Protein AF-A0A5C8DZL6-F1 (afdb_monomer_lite)

Foldseek 3Di:
DQVVLVVVVVVVPDPDPDPVVVVVVVPDDPPDPPDPSPPVCVVPDPVLQVQLVVQLVVCVVVVHPPVVSNQSSLVSLVVLLVVLLVLLLVQAPDDSVVSVVVCPPPVNVVQLSDSDSSVRVVSVVSSVVSVVVSVVD

Secondary structure (DSSP, 8-state):
-HHHHHHHHHHHHS--S-THHHHHHT---TT-TT-----TTTTS-GGGGHHHHHHHHHHHHTT--HHHHHHHHHHHHHHHHHHHHHHHHHH-SS-HHHHHHHHH-HHHHHHHHSSSTHHHHHHHHHHHHHHHHHTT-

Sequence (137 aa):
MAVIYLVKYYIFTKHIESYSDIFDNIKIKPGDKNIHIVNSAWPYSPISYFPQCIGMLFGRLLKIQSYLEIHFAKITALVFACFSIYLSIKYIPFKKMTLYFISFLTMVIQQTVSFSADSVLIWASLSYIFNSIFKIF

pLDDT: mean 75.53, std 18.21, range [33.38, 93.5]

Radius of gyration: 19.47 Å; chains: 1; bounding box: 53×30×43 Å

Organism: NCBI:txid29522

Structure (mmCIF, N/CA/C/O backbone):
data_AF-A0A5C8DZL6-F1
#
_entry.id   AF-A0A5C8DZL6-F1
#
loop_
_atom_site.group_PDB
_atom_site.id
_atom_site.type_symbol
_at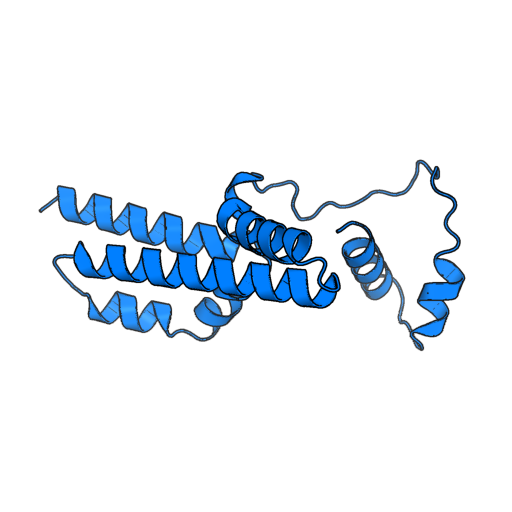om_site.label_atom_id
_atom_site.label_alt_id
_atom_site.label_comp_id
_atom_site.label_asym_id
_atom_site.label_entity_id
_atom_site.label_seq_id
_atom_site.pdbx_PDB_ins_code
_atom_site.Cartn_x
_atom_site.Cartn_y
_atom_site.Cartn_z
_atom_site.occupancy
_atom_site.B_iso_or_equiv
_atom_site.auth_seq_id
_atom_site.auth_comp_id
_atom_site.auth_asym_id
_atom_site.auth_atom_id
_atom_site.pdbx_PDB_model_num
ATOM 1 N N . MET A 1 1 ? 13.768 -6.789 -10.166 1.00 43.97 1 MET A N 1
ATOM 2 C CA . MET A 1 1 ? 13.853 -6.563 -8.705 1.00 43.97 1 MET A CA 1
ATOM 3 C C . MET A 1 1 ? 15.307 -6.528 -8.239 1.00 43.97 1 MET A C 1
ATOM 5 O O . MET A 1 1 ? 15.712 -5.484 -7.759 1.00 43.97 1 MET A O 1
ATOM 9 N N . ALA A 1 2 ? 16.126 -7.558 -8.501 1.00 33.38 2 ALA A N 1
ATOM 10 C CA . ALA A 1 2 ? 17.556 -7.585 -8.139 1.00 33.38 2 ALA A CA 1
ATOM 11 C C . ALA A 1 2 ? 18.384 -6.368 -8.618 1.00 33.38 2 ALA A C 1
ATOM 13 O O . ALA A 1 2 ? 19.168 -5.831 -7.847 1.00 33.38 2 ALA A O 1
ATOM 14 N N . VAL A 1 3 ? 18.156 -5.876 -9.843 1.00 36.91 3 VAL A N 1
ATOM 15 C CA . VAL A 1 3 ? 18.918 -4.749 -10.425 1.00 36.91 3 VAL A CA 1
ATOM 16 C C . VAL A 1 3 ? 18.720 -3.438 -9.653 1.00 36.91 3 VAL A C 1
ATOM 18 O O . VAL A 1 3 ? 19.676 -2.715 -9.410 1.00 36.91 3 VAL A O 1
ATOM 21 N N . ILE A 1 4 ? 17.497 -3.150 -9.200 1.00 45.22 4 ILE A N 1
ATOM 22 C CA . ILE A 1 4 ? 17.186 -1.904 -8.478 1.00 45.22 4 ILE A CA 1
ATOM 23 C C . ILE A 1 4 ? 17.826 -1.914 -7.081 1.00 45.22 4 ILE A C 1
ATOM 25 O O . ILE A 1 4 ? 18.324 -0.889 -6.622 1.00 45.22 4 ILE A O 1
ATOM 29 N N . TYR A 1 5 ? 17.858 -3.076 -6.421 1.00 44.09 5 TYR A N 1
ATOM 30 C CA . TYR A 1 5 ? 18.516 -3.234 -5.120 1.00 44.09 5 TYR A CA 1
ATOM 31 C C . TYR A 1 5 ? 20.043 -3.149 -5.229 1.00 44.09 5 TYR A C 1
ATOM 33 O O . TYR A 1 5 ? 20.669 -2.505 -4.390 1.00 44.09 5 TYR A O 1
ATOM 41 N N . LEU A 1 6 ? 20.625 -3.721 -6.289 1.00 43.56 6 LEU A N 1
ATOM 42 C CA . LEU A 1 6 ? 22.057 -3.615 -6.588 1.00 43.56 6 LEU A CA 1
ATOM 43 C C . LEU A 1 6 ? 22.480 -2.156 -6.791 1.00 43.56 6 LEU A C 1
ATOM 45 O O . LEU A 1 6 ? 23.441 -1.706 -6.176 1.00 43.56 6 LEU A O 1
ATOM 49 N N . VAL A 1 7 ? 21.704 -1.398 -7.572 1.00 49.19 7 VAL A N 1
ATOM 50 C CA . VAL A 1 7 ? 21.946 0.033 -7.809 1.00 49.19 7 VAL A CA 1
ATOM 51 C C . VAL A 1 7 ? 21.864 0.828 -6.502 1.00 49.19 7 VAL A C 1
ATOM 53 O O . VAL A 1 7 ? 22.734 1.647 -6.225 1.00 49.19 7 VAL A O 1
ATOM 56 N N . LYS A 1 8 ? 20.875 0.549 -5.643 1.00 42.53 8 LYS A N 1
ATOM 57 C CA . LYS A 1 8 ? 20.690 1.282 -4.380 1.00 42.53 8 LYS A CA 1
ATOM 58 C C . LYS A 1 8 ? 21.797 1.010 -3.348 1.00 42.53 8 LYS A C 1
ATOM 60 O O . LYS A 1 8 ? 22.199 1.933 -2.649 1.00 42.53 8 LYS A O 1
ATOM 65 N N . TYR A 1 9 ? 22.300 -0.225 -3.267 1.00 44.44 9 TYR A N 1
ATOM 66 C CA . TYR A 1 9 ? 23.421 -0.592 -2.387 1.00 44.44 9 TYR A CA 1
ATOM 67 C C . TYR A 1 9 ? 24.747 0.032 -2.852 1.00 44.44 9 TYR A C 1
ATOM 69 O O . TYR A 1 9 ? 25.521 0.527 -2.031 1.00 44.44 9 TYR A O 1
ATOM 77 N N . TYR A 1 10 ? 24.973 0.076 -4.170 1.00 45.50 10 TYR A N 1
ATOM 78 C CA . TYR A 1 10 ? 26.166 0.686 -4.766 1.00 45.50 10 TYR A CA 1
ATOM 79 C C . TYR A 1 10 ? 26.211 2.207 -4.542 1.00 45.50 10 TYR A C 1
ATOM 81 O O . TYR A 1 10 ? 27.260 2.753 -4.214 1.00 45.50 10 TYR A O 1
ATOM 89 N N . ILE A 1 11 ? 25.054 2.878 -4.624 1.00 47.75 11 ILE A N 1
ATOM 90 C CA . ILE A 1 11 ? 24.912 4.321 -4.354 1.00 47.75 11 ILE A CA 1
ATOM 91 C C . ILE A 1 11 ? 25.235 4.685 -2.898 1.00 47.75 11 ILE A C 1
ATOM 93 O O . ILE A 1 11 ? 25.734 5.774 -2.636 1.00 47.75 11 ILE A O 1
ATOM 97 N N . PHE A 1 12 ? 24.965 3.793 -1.943 1.00 45.34 12 PHE A N 1
ATOM 98 C CA . PHE A 1 12 ? 25.154 4.088 -0.519 1.00 45.34 12 PHE A CA 1
ATOM 99 C C . PHE A 1 12 ? 26.602 3.898 -0.036 1.00 45.34 12 PHE A C 1
ATOM 101 O O . PHE A 1 12 ? 26.979 4.441 0.997 1.00 45.34 12 PHE A O 1
ATOM 108 N N . THR A 1 13 ? 27.422 3.126 -0.758 1.00 45.62 13 THR A N 1
ATOM 109 C CA . THR A 1 13 ? 28.776 2.739 -0.312 1.00 45.62 13 THR A CA 1
ATOM 110 C C . THR A 1 13 ? 29.915 3.511 -0.980 1.00 45.62 13 THR A C 1
ATOM 112 O O . THR A 1 13 ? 31.028 3.497 -0.458 1.00 45.62 13 THR A O 1
ATOM 115 N N . LYS A 1 14 ? 29.670 4.226 -2.084 1.00 44.91 14 LYS A N 1
ATOM 116 C CA . LYS A 1 14 ? 30.656 5.112 -2.720 1.00 44.91 14 LYS A CA 1
ATOM 117 C C . LYS A 1 14 ? 29.989 6.397 -3.200 1.00 44.91 14 LYS A C 1
ATOM 119 O O . LYS A 1 14 ? 28.908 6.347 -3.774 1.00 44.91 14 LYS A O 1
ATOM 124 N N . HIS A 1 15 ? 30.655 7.537 -3.001 1.00 42.97 15 HIS A N 1
ATOM 125 C CA . HIS A 1 15 ? 30.313 8.778 -3.697 1.00 42.97 15 HIS A CA 1
ATOM 126 C C . HIS A 1 15 ? 30.448 8.528 -5.205 1.00 42.97 15 HIS A C 1
ATOM 128 O O . HIS A 1 15 ? 31.549 8.307 -5.701 1.00 42.97 15 HIS A O 1
ATOM 134 N N . ILE A 1 16 ? 29.318 8.482 -5.909 1.00 47.66 16 ILE A N 1
ATOM 135 C CA . ILE A 1 16 ? 29.261 8.306 -7.361 1.00 47.66 16 ILE A CA 1
ATOM 136 C C . ILE A 1 16 ? 29.245 9.698 -7.986 1.00 47.66 16 ILE A C 1
ATOM 138 O O . ILE A 1 16 ? 28.323 10.471 -7.729 1.00 47.66 16 ILE A O 1
ATOM 142 N N . GLU A 1 17 ? 30.251 10.006 -8.801 1.00 49.34 17 GLU A N 1
ATOM 143 C CA . GLU A 1 17 ? 30.342 11.280 -9.524 1.00 49.34 17 GLU A CA 1
ATOM 144 C C . GLU A 1 17 ? 29.602 11.234 -10.877 1.00 49.34 17 GLU A C 1
ATOM 146 O O . GLU A 1 17 ? 29.155 12.272 -11.360 1.00 49.34 17 GLU A O 1
ATOM 151 N N . SER A 1 18 ? 29.379 10.045 -11.465 1.00 50.91 18 SER A N 1
ATOM 152 C CA . SER A 1 18 ? 28.650 9.893 -12.735 1.00 50.91 18 SER A CA 1
ATOM 153 C C . SER A 1 18 ? 27.931 8.541 -12.889 1.00 50.91 18 SER A C 1
ATOM 155 O O . SER A 1 18 ? 28.428 7.488 -12.490 1.00 50.91 18 SER A O 1
ATOM 157 N N . TYR A 1 19 ? 26.756 8.553 -13.537 1.00 51.69 19 TYR A N 1
ATOM 158 C CA . TYR A 1 19 ? 25.949 7.359 -13.847 1.00 51.69 19 TYR A CA 1
ATOM 159 C C . TYR A 1 19 ? 26.672 6.341 -14.750 1.00 51.69 19 TYR A C 1
ATOM 161 O O . TYR A 1 19 ? 26.311 5.164 -14.735 1.00 51.69 19 TYR A O 1
ATOM 169 N N . SER A 1 20 ? 27.679 6.769 -15.520 1.00 54.75 20 SER A N 1
ATOM 170 C CA . SER A 1 20 ? 28.500 5.902 -16.383 1.00 54.75 20 SER A CA 1
ATOM 171 C C . SER A 1 20 ? 29.289 4.856 -15.594 1.00 54.75 20 SER A C 1
ATOM 173 O O . SER A 1 20 ? 29.372 3.701 -16.008 1.00 54.75 20 SER A O 1
ATOM 175 N N . ASP A 1 21 ? 29.775 5.225 -14.409 1.00 56.00 21 ASP A N 1
ATOM 176 C CA . ASP A 1 21 ? 30.682 4.392 -13.613 1.00 56.00 21 ASP A CA 1
ATOM 177 C C . ASP A 1 21 ? 29.963 3.175 -13.023 1.00 56.00 21 ASP A C 1
ATOM 179 O O . ASP A 1 21 ? 30.565 2.136 -12.746 1.00 56.00 21 ASP A O 1
ATOM 183 N N . ILE A 1 22 ? 28.643 3.286 -12.864 1.00 58.03 22 ILE A N 1
ATOM 184 C CA . ILE A 1 22 ? 27.778 2.193 -12.433 1.00 58.03 22 ILE A CA 1
ATOM 185 C C . ILE A 1 22 ? 27.739 1.112 -13.523 1.00 58.03 22 ILE A C 1
ATOM 187 O O . ILE A 1 22 ? 27.887 -0.066 -13.214 1.00 58.03 22 ILE A O 1
ATOM 191 N N . PHE A 1 23 ? 27.592 1.484 -14.799 1.00 56.16 23 PHE A N 1
ATOM 192 C CA . PHE A 1 23 ? 27.493 0.519 -15.901 1.00 56.16 23 PHE A CA 1
ATOM 193 C C . PHE A 1 23 ? 28.818 -0.186 -16.198 1.00 56.16 23 PHE A C 1
ATOM 195 O O . PHE A 1 23 ? 28.811 -1.387 -16.476 1.00 56.16 23 PHE A O 1
ATOM 202 N N . ASP A 1 24 ? 29.944 0.512 -16.056 1.00 55.78 24 ASP A N 1
ATOM 203 C CA . ASP A 1 24 ? 31.265 -0.085 -16.265 1.00 55.78 24 ASP A CA 1
ATOM 204 C C . ASP A 1 24 ? 31.640 -1.088 -15.162 1.00 55.78 24 ASP A C 1
ATOM 206 O O . ASP A 1 24 ? 32.269 -2.114 -15.439 1.00 55.78 24 ASP A O 1
ATOM 210 N N . ASN A 1 25 ? 31.159 -0.873 -13.932 1.00 52.12 25 ASN A N 1
ATOM 211 C CA . ASN A 1 25 ? 31.360 -1.789 -12.804 1.00 52.12 25 ASN A CA 1
ATOM 212 C C . ASN A 1 25 ? 30.298 -2.905 -12.694 1.00 52.12 25 ASN A C 1
ATOM 214 O O . ASN A 1 25 ? 30.451 -3.819 -11.884 1.00 52.12 25 ASN A O 1
ATOM 218 N N . I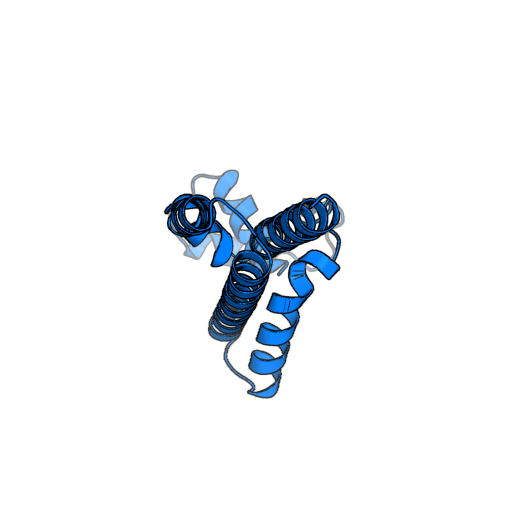LE A 1 26 ? 29.248 -2.893 -13.528 1.00 57.16 26 ILE A N 1
ATOM 219 C CA . ILE A 1 26 ? 28.215 -3.950 -13.602 1.00 57.16 26 ILE A CA 1
ATOM 220 C C . ILE A 1 26 ? 28.654 -5.145 -14.479 1.00 57.16 26 ILE A C 1
ATOM 222 O O . ILE A 1 26 ? 27.890 -6.084 -14.693 1.00 57.16 26 ILE A O 1
ATOM 226 N N . LYS A 1 27 ? 29.921 -5.238 -14.907 1.00 51.00 27 LYS A N 1
ATOM 227 C CA . LYS A 1 27 ? 30.488 -6.484 -15.477 1.00 51.00 27 LYS A CA 1
ATOM 228 C C . LYS A 1 27 ? 30.744 -7.567 -14.410 1.00 51.00 27 LYS A C 1
ATOM 230 O O . LYS A 1 27 ? 31.755 -8.264 -14.434 1.00 51.00 27 LYS A O 1
ATOM 235 N N . ILE A 1 28 ? 29.816 -7.731 -13.473 1.00 54.84 28 ILE A N 1
ATOM 236 C CA . ILE A 1 28 ? 29.824 -8.806 -12.485 1.00 54.84 28 ILE A CA 1
ATOM 237 C C . ILE A 1 28 ? 29.337 -10.066 -13.202 1.00 54.84 28 ILE A C 1
ATOM 239 O O . ILE A 1 28 ? 28.174 -10.165 -13.599 1.00 54.84 28 ILE A O 1
ATOM 243 N N . LYS A 1 29 ? 30.238 -11.033 -13.405 1.00 47.97 29 LYS A N 1
ATOM 244 C CA . LYS A 1 29 ? 29.872 -12.355 -13.927 1.00 47.97 29 LYS A CA 1
ATOM 245 C C . LYS A 1 29 ? 28.858 -13.000 -12.968 1.00 47.97 29 LYS A C 1
ATOM 247 O O . LYS A 1 29 ? 29.114 -13.033 -11.762 1.00 47.97 29 LYS A O 1
ATOM 252 N N . PRO A 1 30 ? 27.726 -13.532 -13.461 1.00 43.84 30 PRO A N 1
ATOM 253 C CA . PRO A 1 30 ? 26.770 -14.226 -12.610 1.00 43.84 30 PRO A CA 1
ATOM 254 C C . PRO A 1 30 ? 27.443 -15.489 -12.049 1.00 43.84 30 PRO A C 1
ATOM 256 O O . PRO A 1 30 ? 27.769 -16.399 -12.807 1.00 43.84 30 PRO A O 1
ATOM 259 N N . GLY A 1 31 ? 27.707 -15.521 -10.738 1.00 48.38 31 GLY A N 1
ATOM 260 C CA . GLY A 1 31 ? 28.366 -16.655 -10.074 1.00 48.38 31 GLY A CA 1
ATOM 261 C C . GLY A 1 31 ? 29.284 -16.311 -8.897 1.00 48.38 31 GLY A C 1
ATOM 262 O O . GLY A 1 31 ? 29.760 -17.231 -8.233 1.00 48.38 31 GLY A O 1
ATOM 263 N N . ASP A 1 32 ? 29.533 -15.030 -8.614 1.00 48.00 32 ASP A N 1
ATOM 264 C CA . ASP A 1 32 ? 30.364 -14.644 -7.471 1.00 48.00 32 ASP A CA 1
ATOM 265 C C . ASP A 1 32 ? 29.616 -14.871 -6.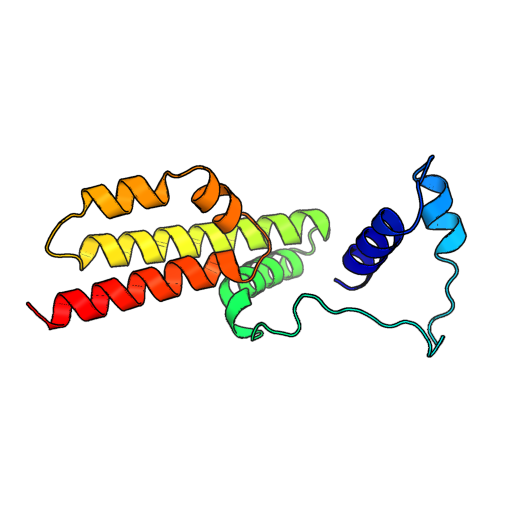141 1.00 48.00 32 ASP A C 1
ATOM 267 O O . ASP A 1 32 ? 28.582 -14.259 -5.862 1.00 48.00 32 ASP A O 1
ATOM 271 N N . LYS A 1 33 ? 30.114 -15.816 -5.336 1.00 52.03 33 LYS A N 1
ATOM 272 C CA . LYS A 1 33 ? 29.452 -16.352 -4.132 1.00 52.03 33 LYS A CA 1
ATOM 273 C C . LYS A 1 33 ? 29.473 -15.398 -2.930 1.00 52.03 33 LYS A C 1
ATOM 275 O O . LYS A 1 33 ? 28.868 -15.712 -1.911 1.00 52.03 33 LYS A O 1
ATOM 280 N N . ASN A 1 34 ? 30.128 -14.244 -3.052 1.00 47.66 34 ASN A N 1
ATOM 281 C CA . ASN A 1 34 ? 30.314 -13.281 -1.960 1.00 47.66 34 ASN A CA 1
ATOM 282 C C . ASN A 1 34 ? 29.350 -12.084 -2.009 1.00 47.66 34 ASN A C 1
ATOM 284 O O . ASN A 1 34 ? 29.504 -11.124 -1.255 1.00 47.66 34 ASN A O 1
ATOM 288 N N . ILE A 1 35 ? 28.340 -12.116 -2.883 1.00 54.62 35 ILE A N 1
ATOM 289 C CA . ILE A 1 35 ? 27.330 -11.059 -2.936 1.00 54.62 35 ILE A CA 1
ATOM 290 C C . ILE A 1 35 ? 26.297 -11.337 -1.841 1.00 54.62 35 ILE A C 1
ATOM 292 O O . ILE A 1 35 ? 25.344 -12.093 -2.036 1.00 54.62 35 ILE A O 1
ATOM 296 N N . HIS A 1 36 ? 26.464 -10.704 -0.680 1.00 46.91 36 HIS A N 1
ATOM 297 C CA . HIS A 1 36 ? 25.394 -10.606 0.308 1.00 46.91 36 HIS A CA 1
ATOM 298 C C . HIS A 1 36 ? 24.271 -9.745 -0.278 1.00 46.91 36 HIS A C 1
ATOM 300 O O . HIS A 1 36 ? 24.260 -8.522 -0.150 1.00 46.91 36 HIS A O 1
ATOM 306 N N . ILE A 1 37 ? 23.318 -10.383 -0.960 1.00 54.81 37 ILE A N 1
ATOM 307 C CA . ILE A 1 37 ? 22.077 -9.732 -1.373 1.00 54.81 37 ILE A CA 1
ATOM 308 C C . ILE A 1 37 ? 21.285 -9.482 -0.090 1.00 54.81 37 ILE A C 1
ATOM 310 O O . ILE A 1 37 ? 20.545 -10.347 0.378 1.00 54.81 37 ILE A O 1
ATOM 314 N N . VAL A 1 38 ? 21.460 -8.302 0.504 1.00 53.38 38 VAL A N 1
ATOM 315 C CA . VAL A 1 38 ? 20.612 -7.840 1.604 1.00 53.38 38 VAL A CA 1
ATOM 316 C C . VAL A 1 38 ? 19.227 -7.593 1.016 1.00 53.38 38 VAL A C 1
ATOM 318 O O . VAL A 1 38 ? 18.923 -6.526 0.483 1.00 53.38 38 VAL A O 1
ATOM 321 N N . ASN A 1 39 ? 18.386 -8.623 1.045 1.00 54.38 39 ASN A N 1
ATOM 322 C CA . ASN A 1 39 ? 17.011 -8.512 0.601 1.00 54.38 39 ASN A CA 1
ATOM 323 C C . ASN A 1 39 ? 16.216 -7.774 1.684 1.00 54.38 39 ASN A C 1
ATOM 325 O O . ASN A 1 39 ? 15.740 -8.382 2.632 1.00 54.38 39 ASN A O 1
ATOM 329 N N . SER A 1 40 ? 16.048 -6.458 1.567 1.00 58.53 40 SER A N 1
ATOM 330 C CA . SER A 1 40 ? 15.262 -5.682 2.543 1.00 58.53 40 SER A CA 1
ATOM 331 C C . SER A 1 40 ? 13.776 -6.083 2.588 1.00 58.53 40 SER A C 1
ATOM 333 O O . SER A 1 40 ? 13.059 -5.639 3.476 1.00 58.53 40 SER A O 1
ATOM 335 N N . ALA A 1 41 ? 13.306 -6.915 1.647 1.00 58.19 41 ALA A N 1
ATOM 336 C CA . ALA A 1 41 ? 11.955 -7.475 1.637 1.00 58.19 41 ALA A CA 1
ATOM 337 C C . ALA A 1 41 ? 11.822 -8.796 2.423 1.00 58.19 41 ALA A C 1
ATOM 339 O O . ALA A 1 41 ? 10.711 -9.294 2.570 1.00 58.19 41 ALA A O 1
ATOM 340 N N . TRP A 1 42 ? 12.918 -9.358 2.952 1.00 55.31 42 TRP A N 1
ATOM 341 C CA . TRP A 1 42 ? 12.917 -10.632 3.686 1.00 55.31 42 TRP A CA 1
ATOM 342 C C . TRP A 1 42 ? 11.969 -10.722 4.900 1.00 55.31 42 TRP A C 1
ATOM 344 O O . TRP A 1 42 ? 11.470 -11.821 5.135 1.00 55.31 42 TRP A O 1
ATOM 354 N N . PRO A 1 43 ? 11.660 -9.643 5.657 1.00 70.50 43 PRO A N 1
ATOM 355 C CA . PRO A 1 43 ? 10.719 -9.765 6.773 1.00 70.50 43 PRO A CA 1
ATOM 356 C C . PRO A 1 43 ? 9.246 -9.800 6.337 1.00 70.50 43 PRO A C 1
ATOM 358 O O . PRO A 1 43 ? 8.383 -10.115 7.154 1.00 70.50 43 PRO A O 1
ATOM 361 N N . TYR A 1 44 ? 8.926 -9.478 5.079 1.00 75.12 44 TYR A N 1
ATOM 362 C CA . TYR A 1 44 ? 7.542 -9.362 4.626 1.00 75.12 44 TYR A CA 1
ATOM 363 C C . TYR A 1 44 ? 7.098 -10.597 3.846 1.00 75.12 44 TYR A C 1
ATOM 365 O O . TYR A 1 44 ? 7.764 -11.055 2.919 1.00 75.12 44 TYR A O 1
ATOM 373 N N . SER A 1 45 ? 5.916 -11.110 4.192 1.00 83.75 45 SER A N 1
ATOM 374 C CA . SER A 1 45 ? 5.283 -12.179 3.422 1.00 83.75 45 SER A CA 1
ATOM 375 C C . SER A 1 45 ? 4.975 -11.701 1.993 1.00 83.75 45 SER A C 1
ATOM 377 O O . SER A 1 45 ? 4.527 -10.563 1.820 1.00 83.75 45 SER A O 1
ATOM 379 N N . PRO A 1 46 ? 5.127 -12.557 0.963 1.00 78.94 46 PRO A N 1
ATOM 380 C CA . PRO A 1 46 ? 4.742 -12.230 -0.412 1.00 78.94 46 PRO A CA 1
ATOM 381 C C . PRO A 1 46 ? 3.289 -11.758 -0.547 1.00 78.94 46 PRO A C 1
ATOM 383 O O . PRO A 1 46 ? 2.971 -10.979 -1.444 1.00 78.94 46 PRO A O 1
ATOM 386 N N . ILE A 1 47 ? 2.412 -12.182 0.371 1.00 85.88 47 ILE A N 1
ATOM 387 C CA . ILE A 1 47 ? 1.004 -11.774 0.395 1.00 85.88 47 ILE A CA 1
ATOM 388 C C . ILE A 1 47 ? 0.835 -10.259 0.579 1.00 85.88 47 ILE A C 1
ATOM 390 O O . ILE A 1 47 ? -0.129 -9.683 0.078 1.00 85.88 47 ILE A O 1
ATOM 394 N N . SER A 1 48 ? 1.797 -9.592 1.226 1.00 86.75 48 SER A N 1
ATOM 395 C CA . SER A 1 48 ? 1.783 -8.142 1.448 1.00 86.75 48 SER A CA 1
ATOM 396 C C . SER A 1 48 ? 1.936 -7.334 0.158 1.00 86.75 48 SER A C 1
ATOM 398 O O . SER A 1 48 ? 1.730 -6.126 0.171 1.00 86.75 48 SER A O 1
ATOM 400 N N . TYR A 1 49 ? 2.277 -7.992 -0.953 1.00 88.81 49 TYR A N 1
ATOM 401 C CA . TYR A 1 49 ? 2.400 -7.385 -2.276 1.00 88.81 49 TYR A CA 1
ATOM 402 C C . TYR A 1 49 ? 1.297 -7.834 -3.245 1.00 88.81 49 TYR A C 1
ATOM 404 O O . TYR A 1 49 ? 1.383 -7.583 -4.447 1.00 88.81 49 TYR A O 1
ATOM 412 N N . PHE A 1 50 ? 0.263 -8.527 -2.756 1.00 90.00 50 PHE A N 1
ATOM 413 C CA . PHE A 1 50 ? -0.745 -9.148 -3.614 1.00 90.00 50 PHE A CA 1
ATOM 414 C C . PHE A 1 50 ? -1.462 -8.150 -4.553 1.00 90.00 50 PHE A C 1
ATOM 416 O O . PHE A 1 50 ? -1.490 -8.403 -5.762 1.00 90.00 50 PHE A O 1
ATOM 423 N N . PRO A 1 51 ? -1.959 -6.985 -4.085 1.00 90.06 51 PRO A N 1
ATOM 424 C CA . PRO A 1 51 ? -2.549 -5.976 -4.972 1.00 90.06 51 PRO A CA 1
ATOM 425 C C . PRO A 1 51 ? -1.583 -5.453 -6.045 1.00 90.06 51 PRO A C 1
ATOM 427 O O . PRO A 1 51 ? -1.974 -5.231 -7.192 1.00 90.06 51 PRO A O 1
ATOM 430 N N . GLN A 1 52 ? -0.305 -5.287 -5.706 1.00 92.00 52 GLN A N 1
ATOM 431 C CA . GLN A 1 52 ? 0.748 -4.835 -6.617 1.00 92.00 52 GLN A CA 1
ATOM 432 C C . GLN A 1 52 ? 1.053 -5.903 -7.664 1.00 92.00 52 GLN A C 1
ATOM 434 O O . GLN A 1 52 ? 1.210 -5.581 -8.841 1.00 92.00 52 GLN A O 1
ATOM 439 N N . CYS A 1 53 ? 1.100 -7.176 -7.260 1.00 91.44 53 CYS A N 1
ATOM 440 C CA . CYS A 1 53 ? 1.307 -8.306 -8.160 1.00 91.44 53 CYS A CA 1
ATOM 441 C C . CYS A 1 53 ? 0.231 -8.368 -9.246 1.00 91.44 53 CYS A C 1
ATOM 443 O O . CYS A 1 53 ? 0.565 -8.639 -10.397 1.00 91.44 53 CYS A O 1
ATOM 445 N N . ILE A 1 54 ? -1.028 -8.060 -8.914 1.00 92.38 54 ILE A N 1
ATOM 446 C CA . ILE A 1 54 ? -2.118 -7.978 -9.897 1.00 92.38 54 ILE A CA 1
ATOM 447 C C . ILE A 1 54 ? -1.824 -6.890 -10.937 1.00 92.38 54 ILE A C 1
ATOM 449 O O . ILE A 1 54 ? -1.892 -7.151 -12.137 1.00 92.38 54 ILE A O 1
ATOM 453 N N . GLY A 1 55 ? -1.429 -5.690 -10.503 1.00 90.62 55 GLY A N 1
ATOM 454 C CA . GLY A 1 55 ? -1.074 -4.600 -11.419 1.00 90.62 55 GLY A CA 1
ATOM 455 C C . GLY A 1 55 ? 0.127 -4.927 -12.304 1.00 90.62 55 GLY A C 1
ATOM 456 O O . GLY A 1 55 ? 0.098 -4.672 -13.508 1.00 90.62 55 GLY A O 1
ATOM 457 N N . MET A 1 56 ? 1.153 -5.573 -11.742 1.00 90.12 56 MET A N 1
ATOM 458 C CA . MET A 1 56 ? 2.297 -6.057 -12.522 1.00 90.12 56 MET A CA 1
ATOM 459 C C . MET A 1 56 ? 1.895 -7.136 -13.531 1.00 90.12 56 MET A C 1
ATOM 461 O O . MET A 1 56 ? 2.398 -7.132 -14.652 1.00 90.12 56 MET A O 1
ATOM 465 N N . LEU A 1 57 ? 0.995 -8.054 -13.162 1.00 92.00 57 LEU A N 1
ATOM 466 C CA . LEU A 1 57 ? 0.488 -9.089 -14.064 1.00 92.00 57 LEU A CA 1
ATOM 467 C C . LEU A 1 57 ? -0.215 -8.455 -15.269 1.00 92.00 57 LEU A C 1
ATOM 469 O O . LEU A 1 57 ? 0.084 -8.820 -16.403 1.00 92.00 57 LEU A O 1
ATOM 473 N N . PHE A 1 58 ? -1.085 -7.467 -15.039 1.00 90.44 58 PHE A N 1
ATOM 474 C CA . PHE A 1 58 ? -1.739 -6.725 -16.119 1.00 90.44 58 PHE A CA 1
ATOM 475 C C . PHE A 1 58 ? -0.733 -5.997 -17.015 1.00 90.44 58 PHE A C 1
ATOM 477 O O . PHE A 1 58 ? -0.822 -6.107 -18.237 1.00 90.44 58 PHE A O 1
ATOM 484 N N . GLY A 1 59 ? 0.264 -5.323 -16.431 1.00 88.19 59 GLY A N 1
ATOM 485 C CA . GLY A 1 59 ? 1.330 -4.668 -17.197 1.00 88.19 59 GLY A CA 1
ATOM 486 C C . GLY A 1 59 ? 2.099 -5.641 -18.099 1.00 88.19 59 GLY A C 1
ATOM 487 O O . GLY A 1 59 ? 2.343 -5.339 -19.269 1.00 88.19 59 GLY A O 1
ATOM 488 N N . ARG A 1 60 ? 2.390 -6.845 -17.588 1.00 87.88 60 ARG A N 1
ATOM 489 C CA . ARG A 1 60 ? 3.054 -7.914 -18.349 1.00 87.88 60 ARG A CA 1
ATOM 490 C C . ARG A 1 60 ? 2.190 -8.477 -19.470 1.00 87.88 60 ARG A C 1
ATOM 492 O O . ARG A 1 60 ? 2.702 -8.711 -20.562 1.00 87.88 60 ARG A O 1
ATOM 499 N N . LEU A 1 61 ? 0.896 -8.697 -19.225 1.00 92.00 61 LEU A N 1
ATOM 500 C CA . LEU A 1 61 ? -0.039 -9.190 -20.247 1.00 92.00 61 LEU A CA 1
ATOM 501 C C . LEU A 1 61 ? -0.141 -8.220 -21.428 1.00 92.00 61 LEU A C 1
ATOM 503 O O . LEU A 1 61 ? -0.205 -8.644 -22.579 1.00 92.00 61 LEU A O 1
ATOM 507 N N . LEU A 1 62 ? -0.077 -6.921 -21.140 1.00 90.75 62 LEU A N 1
ATOM 508 C CA . LEU A 1 62 ? -0.081 -5.851 -22.132 1.00 90.75 62 LEU A CA 1
ATOM 509 C C . LEU A 1 62 ? 1.297 -5.616 -22.787 1.00 90.75 62 LEU A C 1
ATOM 511 O O . LEU A 1 62 ? 1.417 -4.739 -23.638 1.00 90.75 62 LEU A O 1
ATOM 515 N N . LYS A 1 63 ? 2.328 -6.395 -22.417 1.00 90.06 63 LYS A N 1
ATOM 516 C CA . LYS A 1 63 ? 3.715 -6.297 -22.917 1.00 90.06 63 LYS A CA 1
ATOM 517 C C . LYS A 1 63 ? 4.296 -4.879 -22.831 1.00 90.06 63 LYS A C 1
ATOM 519 O O . LYS A 1 63 ? 5.015 -4.433 -23.725 1.00 90.06 63 LYS A O 1
ATOM 524 N N . ILE A 1 64 ? 3.970 -4.159 -21.761 1.00 85.06 64 ILE A N 1
ATOM 525 C CA . ILE A 1 64 ? 4.411 -2.777 -21.566 1.00 85.06 64 ILE A CA 1
ATOM 526 C C . ILE A 1 64 ? 5.849 -2.774 -21.017 1.00 85.06 64 ILE A C 1
ATOM 528 O O . ILE A 1 64 ? 6.297 -3.721 -20.378 1.00 85.06 64 ILE A O 1
ATOM 532 N N . GLN A 1 65 ? 6.598 -1.697 -21.258 1.00 83.56 65 GLN A N 1
ATOM 533 C CA . GLN A 1 65 ? 7.915 -1.483 -20.659 1.00 83.56 65 GLN A CA 1
ATOM 534 C C . GLN A 1 65 ? 7.873 -1.635 -19.126 1.00 83.56 65 GLN A C 1
ATOM 536 O O . GLN A 1 65 ? 7.000 -1.075 -18.461 1.00 83.56 65 GLN A O 1
ATOM 541 N N . SER A 1 66 ? 8.885 -2.292 -18.547 1.00 80.62 66 SER A N 1
ATOM 542 C CA . SER A 1 66 ? 8.968 -2.585 -17.103 1.00 80.62 66 SER A CA 1
ATOM 543 C C . SER A 1 66 ? 8.837 -1.359 -16.193 1.00 80.62 66 SER A C 1
ATOM 545 O O . SER A 1 66 ? 8.388 -1.470 -15.057 1.00 80.62 66 SER A O 1
ATOM 547 N N . TYR A 1 67 ? 9.213 -0.176 -16.682 1.00 83.88 67 TYR A N 1
ATOM 548 C CA . TYR A 1 67 ? 9.011 1.084 -15.967 1.00 83.88 67 TYR A CA 1
ATOM 549 C C . TYR A 1 67 ? 7.523 1.374 -15.722 1.00 83.88 67 TYR A C 1
ATOM 551 O O . TYR A 1 67 ? 7.118 1.697 -14.605 1.00 83.88 67 TYR A O 1
ATOM 559 N N . LEU A 1 68 ? 6.698 1.215 -16.756 1.00 86.06 68 LEU A N 1
ATOM 560 C CA . LEU A 1 68 ? 5.259 1.438 -16.679 1.00 86.06 68 LEU A CA 1
ATOM 561 C C . LEU A 1 68 ? 4.564 0.321 -15.893 1.00 86.06 68 LEU A C 1
ATOM 563 O O . LEU A 1 68 ? 3.623 0.611 -15.161 1.00 86.06 68 LEU A O 1
ATOM 567 N N . GLU A 1 69 ? 5.061 -0.921 -15.947 1.00 87.25 69 GLU A N 1
ATOM 568 C CA . GLU A 1 69 ? 4.543 -2.024 -15.117 1.00 87.25 69 GLU A CA 1
ATOM 569 C C . GLU A 1 69 ? 4.564 -1.685 -13.615 1.00 87.25 69 GLU A C 1
ATOM 571 O O . GLU A 1 69 ? 3.617 -1.992 -12.890 1.00 87.25 69 GLU A O 1
ATOM 576 N N . ILE A 1 70 ? 5.620 -1.015 -13.138 1.00 87.50 70 ILE A N 1
ATOM 577 C CA . ILE A 1 70 ? 5.732 -0.596 -11.732 1.00 87.50 70 ILE A CA 1
ATOM 578 C C . ILE A 1 70 ? 4.682 0.467 -11.396 1.00 87.50 70 ILE A C 1
ATOM 580 O O . ILE A 1 70 ? 4.114 0.448 -10.305 1.00 87.50 70 ILE A O 1
ATOM 584 N N . HIS A 1 71 ? 4.396 1.388 -12.316 1.00 90.50 71 HIS A N 1
ATOM 585 C CA . HIS A 1 71 ? 3.340 2.382 -12.114 1.00 90.50 71 HIS A CA 1
ATOM 586 C C . HIS A 1 71 ? 1.956 1.741 -12.076 1.00 90.50 71 HIS A C 1
ATOM 588 O O . HIS A 1 71 ? 1.169 2.078 -11.195 1.00 90.50 71 HIS A O 1
ATOM 594 N N . PHE A 1 72 ? 1.688 0.747 -12.928 1.00 90.62 72 PHE A N 1
ATOM 595 C CA . PHE A 1 72 ? 0.461 -0.050 -12.837 1.00 90.62 72 PHE A CA 1
ATOM 596 C C . PHE A 1 72 ? 0.320 -0.738 -11.478 1.00 90.62 72 PHE A C 1
ATOM 598 O O . PHE A 1 72 ? -0.755 -0.704 -10.886 1.00 90.62 72 PHE A O 1
ATOM 605 N N . ALA A 1 73 ? 1.407 -1.287 -10.938 1.00 91.56 73 ALA A N 1
ATOM 606 C CA . ALA A 1 73 ? 1.409 -1.897 -9.611 1.00 91.56 73 ALA A CA 1
ATOM 607 C C . ALA A 1 73 ? 1.081 -0.901 -8.482 1.00 91.56 73 ALA A C 1
ATOM 609 O O . ALA A 1 73 ? 0.404 -1.244 -7.515 1.00 91.56 73 ALA A O 1
ATOM 610 N N . LYS A 1 74 ? 1.543 0.349 -8.600 1.00 91.44 74 LYS A N 1
ATOM 611 C CA . LYS A 1 74 ? 1.205 1.420 -7.649 1.00 91.44 74 LYS A CA 1
ATOM 612 C C . LYS A 1 74 ? -0.255 1.842 -7.766 1.00 91.44 74 LYS A C 1
ATOM 614 O O . LYS A 1 74 ? -0.906 2.070 -6.752 1.00 91.44 74 LYS A O 1
ATOM 619 N N . ILE A 1 75 ? -0.780 1.914 -8.990 1.00 92.88 75 ILE A N 1
ATOM 620 C CA . ILE A 1 75 ? -2.193 2.221 -9.233 1.00 92.88 75 ILE A CA 1
ATOM 621 C C . ILE A 1 75 ? -3.077 1.142 -8.604 1.00 92.88 75 ILE A C 1
ATOM 623 O O . ILE A 1 75 ? -4.038 1.474 -7.915 1.00 92.88 75 ILE A O 1
ATOM 627 N N . THR A 1 76 ? -2.747 -0.143 -8.761 1.00 93.50 76 THR A N 1
ATOM 628 C CA . THR A 1 76 ? -3.539 -1.214 -8.139 1.00 93.50 76 THR A CA 1
ATOM 629 C C . THR A 1 76 ? -3.440 -1.220 -6.614 1.00 93.50 76 THR A C 1
ATOM 631 O O . THR A 1 76 ? -4.444 -1.487 -5.953 1.00 93.50 76 THR A O 1
ATOM 634 N N . ALA A 1 77 ? -2.288 -0.860 -6.036 1.00 92.69 77 ALA A N 1
ATOM 635 C CA . ALA A 1 77 ? -2.172 -0.631 -4.593 1.00 92.69 77 ALA A CA 1
ATOM 636 C C . ALA A 1 77 ? -3.063 0.526 -4.114 1.00 92.69 77 ALA A C 1
ATOM 638 O O . ALA A 1 77 ? -3.740 0.402 -3.095 1.00 92.69 77 ALA A O 1
ATOM 639 N N . LEU A 1 78 ? -3.126 1.624 -4.873 1.00 92.31 78 LEU A N 1
ATOM 640 C CA . LEU A 1 78 ? -3.984 2.766 -4.558 1.00 92.31 78 LEU A CA 1
ATOM 641 C C . LEU A 1 78 ? -5.472 2.407 -4.655 1.00 92.31 78 LEU A C 1
ATOM 643 O O . LEU A 1 78 ? -6.248 2.772 -3.776 1.00 92.31 78 LEU A O 1
ATOM 647 N N . VAL A 1 79 ? -5.878 1.636 -5.668 1.00 93.50 79 VAL A N 1
ATOM 648 C CA . VAL A 1 79 ? -7.259 1.132 -5.781 1.00 93.50 79 VAL A CA 1
ATOM 649 C C . VAL A 1 79 ? -7.618 0.251 -4.583 1.00 93.50 79 VAL A C 1
ATOM 651 O O . VAL A 1 79 ? -8.695 0.408 -4.008 1.00 93.50 79 VAL A O 1
ATOM 654 N N . PHE A 1 80 ? -6.708 -0.633 -4.164 1.00 92.75 80 PHE A N 1
ATOM 655 C CA . PHE A 1 80 ? -6.891 -1.448 -2.963 1.00 92.75 80 PHE A CA 1
ATOM 656 C C . PHE A 1 80 ? -7.034 -0.583 -1.703 1.00 92.75 80 PHE A C 1
ATOM 658 O O . PHE A 1 80 ? -7.968 -0.784 -0.929 1.00 92.75 80 PHE A O 1
ATOM 665 N N . ALA A 1 81 ? -6.174 0.424 -1.536 1.00 91.88 81 ALA A N 1
ATOM 666 C CA . ALA A 1 81 ? -6.258 1.384 -0.441 1.00 91.88 81 ALA A CA 1
ATOM 667 C C . ALA A 1 81 ? -7.621 2.093 -0.405 1.00 91.88 81 ALA A C 1
ATOM 669 O O . ALA A 1 81 ? -8.296 2.078 0.623 1.00 91.88 81 ALA A O 1
ATOM 670 N N . CYS A 1 82 ? -8.073 2.649 -1.534 1.00 91.75 82 CYS A N 1
ATOM 671 C CA . CYS A 1 82 ? -9.378 3.304 -1.642 1.00 91.75 82 CYS A CA 1
ATOM 672 C C . CYS A 1 82 ? -10.532 2.355 -1.295 1.00 91.75 82 CYS A C 1
ATOM 674 O O . CYS A 1 82 ? -11.453 2.745 -0.577 1.00 91.75 82 CYS A O 1
ATOM 676 N N . PHE A 1 83 ? -10.476 1.107 -1.764 1.00 92.19 83 PHE A N 1
ATOM 677 C CA . PHE A 1 83 ? -11.483 0.095 -1.456 1.00 92.19 83 PHE A CA 1
ATOM 678 C C . PHE A 1 83 ? -11.525 -0.238 0.044 1.00 92.19 83 PHE A C 1
ATOM 680 O O . PHE A 1 83 ? -12.597 -0.241 0.651 1.00 92.19 83 PHE A O 1
ATOM 687 N N . SER A 1 84 ? -10.367 -0.445 0.671 1.00 90.69 84 SER A N 1
ATOM 688 C CA . SER A 1 84 ? -10.246 -0.686 2.111 1.00 90.69 84 SER A CA 1
ATOM 689 C C . SER A 1 84 ? -10.732 0.496 2.956 1.00 90.69 84 SER A C 1
ATOM 691 O O . SER A 1 84 ? -11.467 0.298 3.925 1.00 90.69 84 SER A O 1
ATOM 693 N N . ILE A 1 85 ? -10.389 1.731 2.574 1.00 89.44 85 ILE A N 1
ATOM 694 C CA . ILE A 1 85 ? -10.885 2.960 3.215 1.00 89.44 85 ILE A CA 1
ATOM 695 C C . ILE A 1 85 ? -12.406 3.034 3.118 1.00 89.44 85 ILE A C 1
ATOM 697 O O . ILE A 1 85 ? -13.079 3.266 4.122 1.00 89.44 85 ILE A O 1
ATOM 701 N N . TYR A 1 86 ? -12.956 2.804 1.925 1.00 89.94 86 TYR A N 1
ATOM 702 C CA . TYR A 1 86 ? -14.395 2.832 1.693 1.00 89.94 86 TYR A CA 1
ATOM 703 C C . TYR A 1 86 ? -15.131 1.824 2.582 1.00 89.94 86 TYR A C 1
ATOM 705 O O . TYR A 1 86 ? -16.087 2.193 3.269 1.00 89.94 86 TYR A O 1
ATOM 713 N N . LEU A 1 87 ? -14.660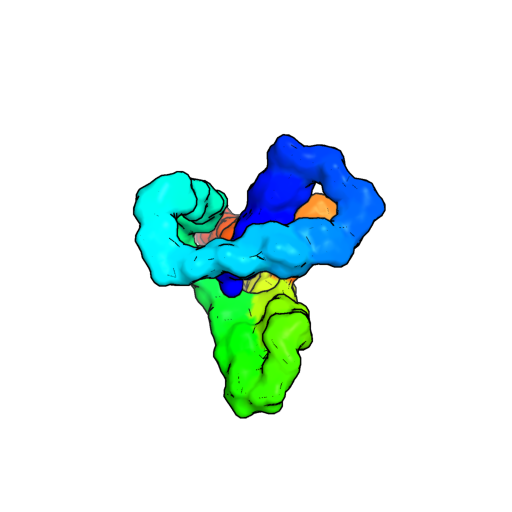 0.571 2.630 1.00 87.56 87 LEU A N 1
ATOM 714 C CA . LEU A 1 87 ? -15.228 -0.444 3.519 1.00 87.56 87 LEU A CA 1
ATOM 715 C C . LEU A 1 87 ? -15.128 -0.015 4.984 1.00 87.56 87 LEU A C 1
ATOM 717 O O . LEU A 1 87 ? -16.107 -0.100 5.721 1.00 87.56 87 LEU A O 1
ATOM 721 N N . SER A 1 88 ? -13.978 0.515 5.393 1.00 85.62 88 SER A N 1
ATOM 722 C CA . SER A 1 88 ? -13.762 0.976 6.764 1.00 85.62 88 SER A CA 1
ATOM 723 C C . SER A 1 88 ? -14.741 2.085 7.169 1.00 85.62 88 SER A C 1
ATOM 725 O O . SER A 1 88 ? -15.351 2.016 8.232 1.00 85.62 88 SER A O 1
ATOM 727 N N . ILE A 1 89 ? -14.956 3.081 6.305 1.00 86.19 89 ILE A N 1
ATOM 728 C CA . ILE A 1 89 ? -15.899 4.186 6.548 1.00 86.19 89 ILE A CA 1
ATOM 729 C C . ILE A 1 89 ? -17.348 3.689 6.572 1.00 86.19 89 ILE A C 1
ATOM 731 O O . ILE A 1 89 ? -18.170 4.209 7.333 1.00 86.19 89 ILE A O 1
ATOM 735 N N . LYS A 1 90 ? -17.673 2.693 5.740 1.00 85.25 90 LYS A N 1
ATOM 736 C CA . LYS A 1 90 ? -19.010 2.099 5.692 1.00 85.25 90 LYS A CA 1
ATOM 737 C C . LYS A 1 90 ? -19.361 1.394 7.003 1.00 85.25 90 LYS A C 1
ATOM 739 O O . LYS A 1 90 ? -20.489 1.544 7.463 1.00 85.25 90 LYS A O 1
ATOM 744 N N . TYR A 1 91 ? -18.414 0.666 7.596 1.00 81.44 91 TYR A N 1
ATOM 745 C CA . TYR A 1 91 ? -18.660 -0.136 8.799 1.00 81.44 91 TYR A CA 1
ATOM 746 C C . TYR A 1 91 ? -18.424 0.601 10.117 1.00 81.44 91 TYR A C 1
ATOM 748 O O . TYR A 1 91 ? -18.891 0.136 11.150 1.00 81.44 91 TYR A O 1
ATOM 756 N N . ILE A 1 92 ? -17.729 1.741 10.125 1.00 84.50 92 ILE A N 1
ATOM 757 C CA . ILE A 1 92 ? -17.470 2.452 11.378 1.00 84.50 92 ILE A CA 1
ATOM 758 C C . ILE A 1 92 ? -18.740 3.190 11.868 1.00 84.50 92 ILE A C 1
ATOM 760 O O . ILE A 1 92 ? -19.284 4.036 11.145 1.00 84.50 92 ILE A O 1
ATOM 764 N N . PRO A 1 93 ? -19.229 2.915 13.094 1.00 77.25 93 PRO A N 1
ATOM 765 C CA . PRO A 1 93 ? -20.419 3.585 13.624 1.00 77.25 93 PRO A CA 1
ATOM 766 C C . PRO A 1 93 ? -20.129 5.028 14.073 1.00 77.25 93 PRO A C 1
ATOM 768 O O . PRO A 1 93 ? -20.987 5.899 13.952 1.00 77.25 93 PRO A O 1
ATOM 771 N N . PHE A 1 94 ? -18.899 5.321 14.515 1.00 78.94 94 PHE A N 1
ATOM 772 C CA . PHE A 1 94 ? -18.503 6.623 15.068 1.00 78.94 94 PHE A CA 1
ATOM 773 C C . PHE A 1 94 ? -17.195 7.145 14.459 1.00 78.94 94 PHE A C 1
ATOM 775 O O . PHE A 1 94 ? -16.389 6.384 13.940 1.00 78.94 94 PHE A O 1
ATOM 782 N N . LYS A 1 95 ? -16.955 8.461 14.554 1.00 79.56 95 LYS A N 1
ATOM 783 C CA . LYS A 1 95 ? -15.679 9.123 14.192 1.00 79.56 95 LYS A CA 1
ATOM 784 C C . LYS A 1 95 ? -15.207 8.923 12.738 1.00 79.56 95 LYS A C 1
ATOM 786 O O . LYS A 1 95 ? -14.015 8.958 12.463 1.00 79.56 95 LYS A O 1
ATOM 791 N N . LYS A 1 96 ? -16.123 8.841 11.767 1.00 83.50 96 LYS A N 1
ATOM 792 C CA . LYS A 1 96 ? -15.791 8.772 10.322 1.00 83.50 96 LYS A CA 1
ATOM 793 C C . LYS A 1 96 ? -14.783 9.845 9.874 1.00 83.50 96 LYS A C 1
ATOM 795 O O . LYS A 1 96 ? -13.893 9.563 9.078 1.00 83.50 96 LYS A O 1
ATOM 800 N N . MET A 1 97 ? -14.877 11.050 10.442 1.00 86.25 97 MET A N 1
ATOM 801 C CA . MET A 1 97 ? -13.981 12.173 10.136 1.00 86.25 97 MET A CA 1
ATOM 802 C C . MET A 1 97 ? -12.510 11.918 10.488 1.00 86.25 97 MET A C 1
ATOM 804 O O . MET A 1 97 ? -11.633 12.390 9.770 1.00 86.25 97 MET A O 1
ATOM 808 N N . THR A 1 98 ? -12.207 11.145 11.537 1.00 86.69 98 THR A N 1
ATOM 809 C CA . THR A 1 98 ? -10.805 10.864 11.893 1.00 86.69 98 THR A CA 1
ATOM 810 C C . THR A 1 98 ? -10.139 9.972 10.853 1.00 86.69 98 THR A C 1
ATOM 812 O O . THR A 1 98 ? -8.957 10.129 10.567 1.00 86.69 98 THR A O 1
ATOM 815 N N . LEU A 1 99 ? -10.907 9.066 10.246 1.00 85.81 99 LEU A N 1
ATOM 816 C CA . LEU A 1 99 ? -10.429 8.174 9.195 1.00 85.81 99 LEU A CA 1
ATOM 817 C C . LEU A 1 99 ? -10.115 8.954 7.913 1.00 85.81 99 LEU A C 1
ATOM 819 O O . LEU A 1 99 ? -9.060 8.747 7.313 1.00 85.81 99 LEU A O 1
ATOM 823 N N . TYR A 1 100 ? -10.971 9.913 7.548 1.00 86.44 100 TYR A N 1
ATOM 824 C CA . TYR A 1 100 ? -10.675 10.854 6.466 1.00 86.44 100 TYR A CA 1
ATOM 825 C C . TYR A 1 100 ? -9.394 11.640 6.746 1.00 86.44 100 TYR A C 1
ATOM 827 O O . TYR A 1 100 ? -8.503 11.657 5.903 1.00 86.44 100 TYR A O 1
ATOM 835 N N . PHE A 1 101 ? -9.260 12.220 7.941 1.00 90.12 101 PHE A N 1
ATOM 836 C CA . PHE A 1 101 ? -8.078 13.003 8.302 1.00 90.12 101 PHE A CA 1
ATOM 837 C C . PHE A 1 101 ? -6.781 12.188 8.188 1.00 90.12 101 PHE A C 1
ATOM 839 O O . PHE A 1 101 ? -5.843 12.626 7.530 1.00 90.12 101 PHE A O 1
ATOM 846 N N . ILE A 1 102 ? -6.753 10.971 8.745 1.00 89.06 102 ILE A N 1
ATOM 847 C CA . ILE A 1 102 ? -5.593 10.069 8.655 1.00 89.06 102 ILE A CA 1
ATOM 848 C C . ILE A 1 102 ? -5.292 9.701 7.199 1.00 89.06 102 ILE A C 1
ATOM 850 O O . ILE A 1 102 ? -4.132 9.672 6.803 1.00 89.06 102 ILE A O 1
ATOM 854 N N . SER A 1 103 ? -6.319 9.457 6.384 1.00 87.56 103 SER A N 1
ATOM 855 C CA . SER A 1 103 ? -6.128 9.087 4.977 1.00 87.56 103 SER A CA 1
ATOM 856 C C . SER A 1 103 ? -5.533 10.224 4.141 1.00 87.56 103 SER A C 1
ATOM 858 O O . SER A 1 103 ? -4.799 9.961 3.192 1.00 87.56 103 SER A O 1
ATOM 860 N N . PHE A 1 104 ? -5.815 11.478 4.509 1.00 89.19 104 PHE A N 1
ATOM 861 C CA . PHE A 1 104 ? -5.281 12.669 3.846 1.00 89.19 104 PHE A CA 1
ATOM 862 C C . PHE A 1 104 ? -3.912 13.123 4.367 1.00 89.19 104 PHE A C 1
ATOM 864 O O . PHE A 1 104 ? -3.336 14.052 3.802 1.00 89.19 104 PHE A O 1
ATOM 871 N N . LEU A 1 105 ? -3.351 12.485 5.402 1.00 91.81 105 LEU A N 1
ATOM 872 C CA . LEU A 1 105 ? -1.983 12.790 5.819 1.00 91.81 105 LEU A CA 1
ATOM 873 C C . LEU A 1 105 ? -1.016 12.506 4.664 1.00 91.81 105 LEU A C 1
ATOM 875 O O . LEU A 1 105 ? -0.976 11.398 4.128 1.00 91.81 105 LEU A O 1
ATOM 879 N N . THR A 1 106 ? -0.173 13.486 4.335 1.00 89.56 106 THR A N 1
ATOM 880 C CA . THR A 1 106 ? 0.812 13.394 3.245 1.00 89.56 106 THR A CA 1
ATOM 881 C C . THR A 1 106 ? 1.675 12.137 3.348 1.00 89.56 106 THR A C 1
ATOM 883 O O . THR A 1 106 ? 1.945 11.479 2.345 1.00 89.56 106 THR A O 1
ATOM 886 N N . MET A 1 107 ? 2.054 11.757 4.571 1.00 91.88 107 MET A N 1
ATOM 887 C CA . MET A 1 107 ? 2.828 10.544 4.830 1.00 91.88 107 MET A CA 1
ATOM 888 C C . MET A 1 107 ? 2.068 9.272 4.437 1.00 91.88 107 MET A C 1
ATOM 890 O O . MET A 1 107 ? 2.655 8.368 3.848 1.00 91.88 107 MET A O 1
ATOM 894 N N . VAL A 1 108 ? 0.765 9.204 4.724 1.00 91.25 108 VAL A N 1
ATOM 895 C CA . VAL A 1 108 ? -0.071 8.047 4.383 1.00 91.25 108 VAL A CA 1
ATOM 896 C C . VAL A 1 108 ? -0.204 7.943 2.871 1.00 91.25 108 VAL A C 1
ATOM 898 O O . VAL A 1 108 ? 0.069 6.882 2.317 1.00 91.25 108 VAL A O 1
ATOM 901 N N . ILE A 1 109 ? -0.500 9.052 2.190 1.00 89.94 109 ILE A N 1
ATOM 902 C CA . ILE A 1 109 ? -0.581 9.100 0.723 1.00 89.94 109 ILE A CA 1
ATOM 903 C C . ILE A 1 109 ? 0.740 8.630 0.095 1.00 89.94 109 ILE A C 1
ATOM 905 O O . ILE A 1 109 ? 0.735 7.753 -0.770 1.00 89.94 109 ILE A O 1
ATOM 909 N N . GLN A 1 110 ? 1.881 9.134 0.572 1.00 91.69 110 GLN A N 1
ATOM 910 C CA . GLN A 1 110 ? 3.196 8.710 0.086 1.00 91.69 110 GLN A CA 1
ATOM 911 C C . GLN A 1 110 ? 3.430 7.204 0.286 1.00 91.69 110 GLN A C 1
ATOM 913 O O . GLN A 1 110 ? 3.915 6.534 -0.628 1.00 91.69 110 GLN A O 1
ATOM 918 N N . GLN A 1 111 ? 3.073 6.661 1.453 1.00 90.81 111 GLN A N 1
ATOM 919 C CA . GLN A 1 111 ? 3.212 5.233 1.747 1.00 90.81 111 GLN A CA 1
ATOM 920 C C . GLN A 1 111 ? 2.288 4.375 0.875 1.00 90.81 111 GLN A C 1
ATOM 922 O O . GLN A 1 111 ? 2.728 3.336 0.387 1.00 90.81 111 GLN A O 1
ATOM 927 N N . THR A 1 112 ? 1.062 4.826 0.582 1.00 90.00 112 THR A N 1
ATOM 928 C CA . THR A 1 112 ? 0.124 4.099 -0.298 1.00 90.00 112 THR A CA 1
ATOM 929 C C . THR A 1 112 ? 0.618 3.945 -1.734 1.00 90.00 112 THR A C 1
ATOM 931 O O . THR A 1 112 ? 0.423 2.898 -2.342 1.00 90.00 112 THR A O 1
ATOM 934 N N . VAL A 1 113 ? 1.279 4.972 -2.278 1.00 88.31 113 VAL A N 1
ATOM 935 C CA . VAL A 1 113 ? 1.785 4.991 -3.664 1.00 88.31 113 VAL A CA 1
ATOM 936 C C . VAL A 1 113 ? 3.191 4.385 -3.760 1.00 88.31 113 VAL A C 1
ATOM 938 O O . VAL A 1 113 ? 3.736 4.172 -4.848 1.00 88.31 113 VAL A O 1
ATOM 941 N N . SER A 1 114 ? 3.817 4.087 -2.624 1.00 87.56 114 SER A N 1
ATOM 942 C CA . SER A 1 114 ? 5.121 3.440 -2.592 1.00 87.56 114 SER A CA 1
ATOM 943 C C . SER A 1 114 ? 5.020 1.965 -2.996 1.00 87.56 114 SER A C 1
ATOM 945 O O . SER A 1 114 ? 4.043 1.278 -2.706 1.00 87.56 114 SER A O 1
ATOM 947 N N . PHE A 1 115 ? 6.060 1.442 -3.648 1.00 84.19 115 PHE A N 1
ATOM 948 C CA . PHE A 1 115 ? 6.189 -0.002 -3.864 1.00 84.19 115 PHE A CA 1
ATOM 949 C C . PHE A 1 115 ? 6.773 -0.645 -2.591 1.00 84.19 115 PHE A C 1
ATOM 951 O O . PHE A 1 115 ? 7.923 -1.079 -2.571 1.00 84.19 115 PHE A O 1
ATOM 958 N N . SER A 1 116 ? 6.001 -0.619 -1.502 1.00 87.06 116 SER A N 1
ATOM 959 C CA . SER A 1 116 ? 6.342 -1.195 -0.190 1.00 87.06 116 SER A CA 1
ATOM 960 C C . SER A 1 116 ? 5.209 -2.087 0.314 1.00 87.06 116 SER A C 1
ATOM 962 O O . SER A 1 116 ? 4.056 -1.889 -0.064 1.00 87.06 116 SER A O 1
ATOM 964 N N . ALA A 1 117 ? 5.515 -3.027 1.209 1.00 86.88 117 ALA A N 1
ATOM 965 C CA . ALA A 1 117 ? 4.508 -3.824 1.911 1.00 86.88 117 ALA A CA 1
ATOM 966 C C . ALA A 1 117 ? 3.548 -2.942 2.738 1.00 86.88 117 ALA A C 1
ATOM 968 O O . ALA A 1 117 ? 2.367 -3.263 2.881 1.00 86.88 117 ALA A O 1
ATOM 969 N N . ASP A 1 118 ? 4.029 -1.794 3.225 1.00 86.06 118 ASP A N 1
ATOM 970 C CA . ASP A 1 118 ? 3.247 -0.850 4.036 1.00 86.06 118 ASP A CA 1
ATOM 971 C C . ASP A 1 118 ? 2.022 -0.307 3.295 1.00 86.06 118 ASP A C 1
ATOM 973 O O . ASP A 1 118 ? 0.976 -0.081 3.904 1.00 86.06 118 ASP A O 1
ATOM 977 N N . SER A 1 119 ? 2.114 -0.190 1.966 1.00 86.38 119 SER A N 1
ATOM 978 C CA . SER A 1 119 ? 1.003 0.251 1.115 1.00 86.38 119 SER A CA 1
ATOM 979 C C . SER A 1 119 ? -0.225 -0.665 1.190 1.00 86.38 119 SER A C 1
ATOM 981 O O . SER A 1 119 ? -1.315 -0.232 0.838 1.00 86.38 119 SER A O 1
ATOM 983 N N . VAL A 1 120 ? -0.077 -1.901 1.679 1.00 90.12 120 VAL A N 1
ATOM 984 C CA . VAL A 1 120 ? -1.171 -2.867 1.885 1.00 90.12 120 VAL A CA 1
ATOM 985 C C . VAL A 1 120 ? -1.422 -3.088 3.370 1.00 90.12 120 VAL A C 1
ATOM 987 O O . VAL A 1 120 ? -2.574 -3.095 3.802 1.00 90.12 120 VAL A O 1
ATOM 990 N N . LEU A 1 121 ? -0.355 -3.229 4.163 1.00 90.94 121 LEU A N 1
ATOM 991 C CA . LEU A 1 121 ? -0.445 -3.520 5.595 1.00 90.94 121 LEU A CA 1
ATOM 992 C C . LEU A 1 121 ? -1.190 -2.432 6.370 1.00 90.94 121 LEU A C 1
ATOM 994 O O . LEU A 1 121 ? -2.012 -2.760 7.229 1.00 90.94 121 LEU A O 1
ATOM 998 N N . ILE A 1 122 ? -0.956 -1.155 6.049 1.00 90.31 122 ILE A N 1
ATOM 999 C CA . ILE A 1 122 ? -1.651 -0.038 6.701 1.00 90.31 122 ILE A CA 1
ATOM 1000 C C . ILE A 1 122 ? -3.162 -0.183 6.499 1.00 90.31 122 ILE A C 1
ATOM 1002 O O . ILE A 1 122 ? -3.914 -0.149 7.463 1.00 90.31 122 ILE A O 1
ATOM 1006 N N . TRP A 1 123 ? -3.629 -0.436 5.277 1.00 90.25 123 TRP A N 1
ATOM 1007 C CA . TRP A 1 123 ? -5.068 -0.485 4.996 1.00 90.25 123 TRP A CA 1
ATOM 1008 C C . TRP A 1 123 ? -5.744 -1.775 5.436 1.00 90.25 123 TRP A C 1
ATOM 1010 O O . TRP A 1 123 ? -6.886 -1.737 5.901 1.00 90.25 123 TRP A O 1
ATOM 1020 N N . ALA A 1 124 ? -5.045 -2.904 5.333 1.00 88.56 124 ALA A N 1
ATOM 1021 C CA . ALA A 1 124 ? -5.534 -4.179 5.836 1.00 88.56 124 ALA A CA 1
ATOM 1022 C C . ALA A 1 124 ? -5.716 -4.134 7.363 1.00 88.56 124 ALA A C 1
ATOM 1024 O O . ALA A 1 124 ? -6.775 -4.514 7.867 1.00 88.56 124 ALA A O 1
ATOM 1025 N N . SER A 1 125 ? -4.725 -3.608 8.093 1.00 88.81 125 SER A N 1
ATOM 1026 C CA . SER A 1 125 ? -4.802 -3.468 9.554 1.00 88.81 125 SER A CA 1
ATOM 1027 C C . SER A 1 125 ? -5.894 -2.487 9.980 1.00 88.81 125 SER A C 1
ATOM 1029 O O . SER A 1 125 ? -6.705 -2.814 10.845 1.00 88.81 125 SER A O 1
ATOM 1031 N N . LEU A 1 126 ? -5.984 -1.329 9.322 1.00 86.69 126 LEU A N 1
ATOM 1032 C CA . LEU A 1 126 ? -7.006 -0.319 9.593 1.00 86.69 126 LEU A CA 1
ATOM 1033 C C . LEU A 1 126 ? -8.422 -0.892 9.391 1.00 86.69 126 LEU A C 1
ATOM 1035 O O . LEU A 1 126 ? -9.268 -0.789 10.278 1.00 86.69 126 LEU A O 1
ATOM 1039 N N . SER A 1 127 ? -8.654 -1.590 8.273 1.00 86.44 127 SER A N 1
ATOM 1040 C CA . SER A 1 127 ? -9.943 -2.238 7.979 1.00 86.44 127 SER A CA 1
ATOM 1041 C C . SER A 1 127 ? -10.310 -3.305 9.013 1.00 86.44 127 SER A C 1
ATOM 1043 O O . SER A 1 127 ? -11.469 -3.411 9.417 1.00 86.44 127 SER A O 1
ATOM 1045 N N . TYR A 1 128 ? -9.327 -4.086 9.471 1.00 87.62 128 TYR A N 1
ATOM 1046 C CA . TYR A 1 128 ? -9.528 -5.112 10.493 1.00 87.62 128 TYR A CA 1
ATOM 1047 C C . TYR A 1 128 ? -9.909 -4.516 11.855 1.00 87.62 128 TYR A C 1
ATOM 1049 O O . TYR A 1 128 ? -10.853 -4.989 12.495 1.00 87.62 128 TYR A O 1
ATOM 1057 N N . ILE A 1 129 ? -9.215 -3.456 12.282 1.00 86.88 129 ILE A N 1
ATOM 1058 C CA . ILE A 1 129 ? -9.517 -2.744 13.531 1.00 86.88 129 ILE A CA 1
ATOM 1059 C C . ILE A 1 129 ? -10.961 -2.241 13.505 1.00 86.88 129 ILE A C 1
ATOM 1061 O O . ILE A 1 129 ? -11.709 -2.462 14.455 1.00 86.88 129 ILE A O 1
ATOM 1065 N N . PHE A 1 130 ? -11.394 -1.629 12.403 1.00 82.88 130 PHE A N 1
ATOM 1066 C CA . PHE A 1 130 ? -12.751 -1.093 12.316 1.00 82.88 130 PHE A CA 1
ATOM 1067 C 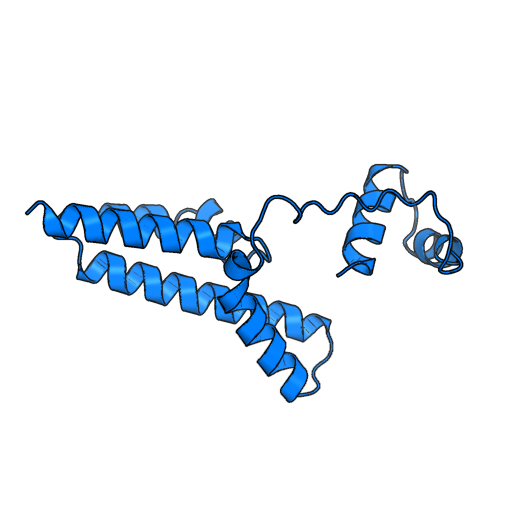C . PHE A 1 130 ? -13.835 -2.162 12.268 1.00 82.88 130 PHE A C 1
ATOM 1069 O O . PHE A 1 130 ? -14.862 -2.001 12.923 1.00 82.88 130 PHE A O 1
ATOM 1076 N N . ASN A 1 131 ? -13.600 -3.276 11.573 1.00 82.94 131 ASN A N 1
ATOM 1077 C CA . ASN A 1 131 ? -14.513 -4.417 11.624 1.00 82.94 131 ASN A CA 1
ATOM 1078 C C . ASN A 1 131 ? -14.631 -4.984 13.053 1.00 82.94 131 ASN A C 1
ATOM 1080 O O . ASN A 1 131 ? -15.709 -5.368 13.496 1.00 82.94 131 ASN A O 1
ATOM 1084 N N . SER A 1 132 ? -13.527 -4.992 13.805 1.00 83.81 132 SER A N 1
ATOM 1085 C CA . SER A 1 132 ? -13.520 -5.441 15.201 1.00 83.81 132 SER A CA 1
ATOM 1086 C C . SER A 1 132 ? -14.303 -4.488 16.109 1.00 83.81 132 SER A C 1
ATOM 1088 O O . SER A 1 132 ? -15.079 -4.946 16.939 1.00 83.81 132 SER A O 1
ATOM 1090 N N . ILE A 1 133 ? -14.161 -3.173 15.910 1.00 81.88 133 ILE A N 1
ATOM 1091 C CA . ILE A 1 133 ? -14.932 -2.149 16.633 1.00 81.88 133 ILE A CA 1
ATOM 1092 C C . ILE A 1 133 ? -16.428 -2.276 16.332 1.00 81.88 133 ILE A C 1
ATOM 1094 O O . ILE A 1 133 ? -17.226 -2.193 17.255 1.00 81.88 133 ILE A O 1
ATOM 1098 N N . PHE A 1 134 ? -16.816 -2.514 15.075 1.00 78.00 134 PHE A N 1
ATOM 1099 C CA . PHE A 1 134 ? -18.222 -2.699 14.704 1.00 78.00 134 PHE A CA 1
ATOM 1100 C C . PHE A 1 134 ? -18.882 -3.849 15.474 1.00 78.00 134 PHE A C 1
ATOM 1102 O O . PHE A 1 134 ? -19.997 -3.686 15.934 1.00 78.00 134 PHE A O 1
ATOM 1109 N N . LYS A 1 135 ? -18.187 -4.978 15.671 1.00 75.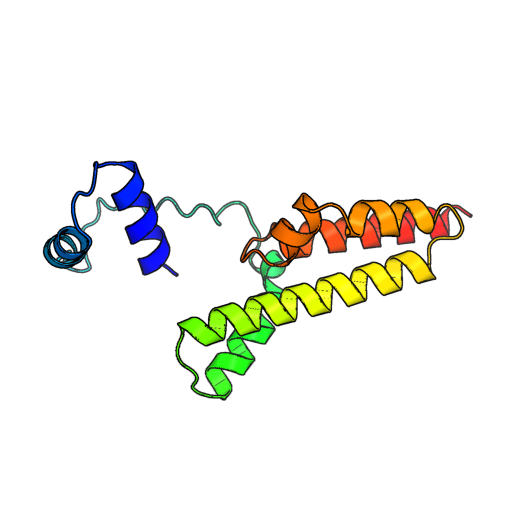69 135 LYS A N 1
ATOM 1110 C CA . LYS A 1 135 ? -18.733 -6.137 16.405 1.00 75.69 135 LYS A CA 1
ATOM 1111 C C . LYS A 1 135 ? -18.938 -5.907 17.907 1.00 75.69 135 LYS A C 1
ATOM 1113 O O . LYS A 1 135 ? -19.581 -6.731 18.546 1.00 75.69 135 LYS A O 1
ATOM 1118 N N . ILE A 1 136 ? -18.324 -4.872 18.478 1.00 76.12 136 ILE A N 1
ATOM 1119 C CA . ILE A 1 136 ? -18.428 -4.555 19.910 1.00 76.12 136 ILE A CA 1
ATOM 1120 C C . ILE A 1 136 ? -19.702 -3.743 20.208 1.00 76.12 136 ILE A C 1
ATOM 1122 O O . ILE A 1 136 ? -20.156 -3.742 21.351 1.00 76.12 136 ILE A O 1
ATOM 1126 N N . PHE A 1 137 ? -20.266 -3.070 19.202 1.00 61.69 137 PHE A N 1
ATOM 1127 C CA . PHE A 1 137 ? -21.486 -2.263 19.302 1.00 61.69 137 PHE A CA 1
ATOM 1128 C C . PHE A 1 137 ? -22.689 -2.999 18.709 1.00 61.69 137 PHE A C 1
ATOM 1130 O O . PHE A 1 137 ? -23.803 -2.759 19.221 1.00 61.69 137 PHE A O 1
#

InterPro domains:
  IPR018674 Protein of unknown function DUF2142, membrane [PF09913] (34-129)